Protein AF-A0A158M6U7-F1 (afdb_monomer)

Mean predicted aligned error: 5.74 Å

Nearest PDB structures (foldseek):
  6rud-assembly1_B  TM=9.792E-01  e=7.343E-14  Wolinella succinogenes
  6v5f-assembly1_A  TM=9.693E-01  e=7.847E-14  Escherichia coli
  1jja-assembly1_C  TM=9.639E-01  e=1.525E-13  Escherichia coli
  1ihd-assembly1_C-2  TM=9.615E-01  e=2.596E-13  Escherichia coli
  7p9c-assembly1_B  TM=9.600E-01  e=2.273E-13  Escherichia coli K-12

pLDDT: mean 91.2, std 15.79, range [40.81, 98.94]

Secondary structure (DSSP, 8-state):
----PPPPEEEEE--TT--SHHHHHHHTT-SEEEEEEBTTTB--HHHHHHHHHHHHTT-EEEEEESSSSS-B-TTSSS-HHHHT-EE-BT--HHHHHHHHHHHHTT---HHHHHHHHHHHSS--GGGSTT-PPP-

Structure (mmCIF, N/CA/C/O backbone):
data_AF-A0A158M6U7-F1
#
_entry.id   AF-A0A158M6U7-F1
#
loop_
_atom_site.group_PDB
_atom_site.id
_atom_site.type_symbol
_atom_site.label_atom_id
_atom_site.label_alt_id
_atom_site.label_comp_id
_atom_site.label_asym_id
_atom_site.label_entity_id
_atom_site.label_seq_id
_atom_site.pdbx_PDB_ins_code
_atom_site.Cartn_x
_atom_site.Cartn_y
_atom_site.Cartn_z
_atom_site.occupancy
_atom_site.B_iso_or_equiv
_atom_site.auth_seq_id
_atom_site.auth_comp_id
_atom_site.auth_asym_id
_atom_site.auth_atom_id
_atom_site.pdbx_PDB_model_num
ATOM 1 N N . MET A 1 1 ? -2.099 1.801 32.891 1.00 47.47 1 MET A N 1
ATOM 2 C CA . MET A 1 1 ? -2.515 2.468 31.638 1.00 47.47 1 MET A CA 1
ATOM 3 C C . MET A 1 1 ? -3.505 1.542 30.955 1.00 47.47 1 MET A C 1
ATOM 5 O O . MET A 1 1 ? -3.175 0.364 30.891 1.00 47.47 1 MET A O 1
ATOM 9 N N . PRO A 1 2 ? -4.694 1.985 30.512 1.00 48.38 2 PRO A N 1
ATOM 10 C CA . PRO A 1 2 ? -5.534 1.127 29.678 1.00 48.38 2 PRO A CA 1
ATOM 11 C C . PRO A 1 2 ? -4.752 0.757 28.409 1.00 48.38 2 PRO A C 1
ATOM 13 O O . PRO A 1 2 ? -4.051 1.609 27.853 1.00 48.38 2 PRO A O 1
ATOM 16 N N . GLU A 1 3 ? -4.820 -0.504 27.983 1.00 58.50 3 GLU A N 1
ATOM 17 C CA . GLU A 1 3 ? -4.152 -0.993 26.774 1.00 58.50 3 GLU A CA 1
ATOM 18 C C . GLU A 1 3 ? -4.786 -0.339 25.541 1.00 58.50 3 GLU A C 1
ATOM 20 O O . GLU A 1 3 ? -5.758 -0.826 24.970 1.00 58.50 3 GLU A O 1
ATOM 25 N N . ARG A 1 4 ? -4.264 0.819 25.128 1.00 63.41 4 ARG A N 1
ATOM 26 C CA . ARG A 1 4 ? -4.611 1.399 23.831 1.00 63.41 4 ARG A CA 1
ATOM 27 C C . ARG A 1 4 ? -3.974 0.515 22.761 1.00 63.41 4 ARG A C 1
ATOM 29 O O . ARG A 1 4 ? -2.779 0.635 22.500 1.00 63.41 4 ARG A O 1
ATOM 36 N N . SER A 1 5 ? -4.762 -0.389 22.184 1.00 84.06 5 SER A N 1
ATOM 37 C CA . SER A 1 5 ? -4.339 -1.205 21.046 1.00 84.06 5 SER A CA 1
ATOM 38 C C . SER A 1 5 ? -4.147 -0.297 19.829 1.00 84.06 5 SER A C 1
ATOM 40 O O . SER A 1 5 ? -5.074 0.396 19.411 1.00 84.06 5 SER A O 1
ATOM 42 N N . TRP A 1 6 ? -2.922 -0.234 19.311 1.00 91.06 6 TRP A N 1
ATOM 43 C CA . TRP A 1 6 ? -2.595 0.549 18.119 1.00 91.06 6 TRP A CA 1
ATOM 44 C C . TRP A 1 6 ? -3.050 -0.215 16.869 1.00 91.06 6 TRP A C 1
ATOM 46 O O . TRP A 1 6 ? -2.882 -1.440 16.848 1.00 91.06 6 TRP A O 1
ATOM 56 N N . PRO A 1 7 ? -3.561 0.465 15.819 1.00 96.12 7 PRO A N 1
ATOM 57 C CA . PRO A 1 7 ? -3.848 -0.185 14.544 1.00 96.12 7 PRO A CA 1
ATOM 58 C C . PRO A 1 7 ? -2.636 -0.988 14.059 1.00 96.12 7 PRO A C 1
ATOM 60 O O . PRO A 1 7 ? -1.507 -0.494 14.035 1.00 96.12 7 PRO A O 1
ATOM 63 N N . ARG A 1 8 ? -2.854 -2.251 13.699 1.00 97.44 8 ARG A N 1
ATOM 64 C CA . ARG A 1 8 ? -1.840 -3.113 13.100 1.00 97.44 8 ARG A CA 1
ATOM 65 C C . ARG A 1 8 ? -1.687 -2.735 11.636 1.00 97.44 8 ARG A C 1
ATOM 67 O O . ARG A 1 8 ? -2.611 -2.887 10.842 1.00 97.44 8 ARG A O 1
ATOM 74 N N . VAL A 1 9 ? -0.498 -2.255 11.296 1.00 98.69 9 VAL A N 1
ATOM 75 C CA . VAL A 1 9 ? -0.093 -1.978 9.920 1.00 98.69 9 VAL A CA 1
ATOM 76 C C . VAL A 1 9 ? 1.105 -2.846 9.575 1.00 98.69 9 VAL A C 1
ATOM 78 O O . VAL A 1 9 ? 2.122 -2.802 10.280 1.00 98.69 9 VAL A O 1
ATOM 81 N N . GLU A 1 10 ? 0.988 -3.598 8.489 1.00 98.69 10 GLU A N 1
ATOM 82 C CA . GLU A 1 10 ? 2.043 -4.475 7.982 1.00 98.69 10 GLU A CA 1
ATOM 83 C C . GLU A 1 10 ? 2.761 -3.886 6.769 1.00 98.69 10 GLU A C 1
ATOM 85 O O . GLU A 1 10 ? 2.294 -2.919 6.166 1.00 98.69 10 GLU A O 1
ATOM 90 N N . ILE A 1 11 ? 3.920 -4.452 6.422 1.00 98.88 11 ILE A N 1
ATOM 91 C CA . ILE A 1 11 ? 4.667 -4.089 5.212 1.00 98.88 11 ILE A CA 1
ATOM 92 C C . ILE A 1 11 ? 4.797 -5.319 4.315 1.00 98.88 11 ILE A C 1
ATOM 94 O O . ILE A 1 11 ? 5.475 -6.281 4.669 1.00 98.88 11 ILE A O 1
ATOM 98 N N . ALA A 1 12 ? 4.207 -5.252 3.124 1.00 98.62 12 ALA A N 1
ATOM 99 C CA . ALA A 1 12 ? 4.372 -6.247 2.074 1.00 98.62 12 ALA A CA 1
ATOM 100 C C . ALA A 1 12 ? 5.591 -5.880 1.218 1.00 98.62 12 ALA A C 1
ATOM 102 O O . ALA A 1 12 ? 5.594 -4.837 0.566 1.00 98.62 12 ALA A O 1
ATOM 103 N N . TYR A 1 13 ? 6.642 -6.700 1.218 1.00 98.50 13 TYR A N 1
ATOM 104 C CA . TYR A 1 13 ? 7.845 -6.415 0.432 1.00 98.50 13 TYR A CA 1
ATOM 105 C C . TYR A 1 13 ? 7.743 -7.014 -0.969 1.00 98.50 13 T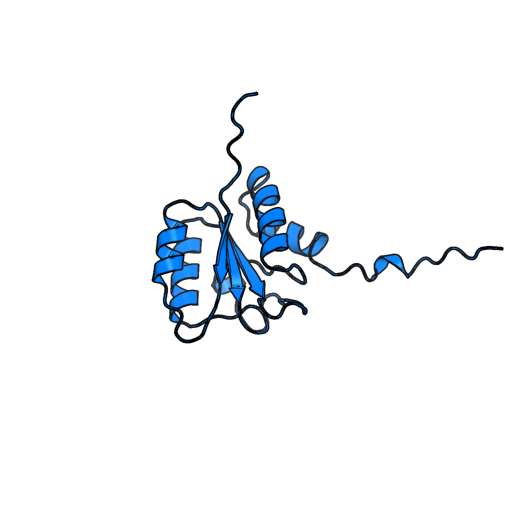YR A C 1
ATOM 107 O O . TYR A 1 13 ? 7.789 -8.233 -1.116 1.00 98.50 13 TYR A O 1
ATOM 115 N N . ALA A 1 14 ? 7.627 -6.165 -1.995 1.00 97.94 14 ALA A N 1
ATOM 116 C CA . ALA A 1 14 ? 7.539 -6.628 -3.375 1.00 97.94 14 ALA A CA 1
ATOM 117 C C . ALA A 1 14 ? 8.844 -7.294 -3.814 1.00 97.94 14 ALA A C 1
ATOM 119 O O . ALA A 1 14 ? 9.930 -6.792 -3.516 1.00 97.94 14 ALA A O 1
ATOM 120 N N . CYS A 1 15 ? 8.755 -8.395 -4.555 1.00 96.50 15 CYS A N 1
ATOM 121 C CA . CYS A 1 15 ? 9.882 -9.085 -5.179 1.00 96.50 15 CYS A CA 1
ATOM 122 C C . CYS A 1 15 ? 9.459 -9.741 -6.503 1.00 96.50 15 CYS A C 1
ATOM 124 O O . CYS A 1 15 ? 8.290 -9.693 -6.883 1.00 96.50 15 CYS A O 1
ATOM 126 N N . VAL A 1 16 ? 10.433 -10.299 -7.232 1.00 96.75 16 VAL A N 1
ATOM 127 C CA . VAL A 1 16 ? 10.145 -11.093 -8.435 1.00 96.75 16 VAL A CA 1
ATOM 128 C C . VAL A 1 16 ? 9.295 -12.303 -8.050 1.00 96.75 16 VAL A C 1
ATOM 130 O O . VAL A 1 16 ? 9.509 -12.875 -6.982 1.00 96.75 16 VAL A O 1
ATOM 133 N N . ASP A 1 17 ? 8.324 -12.642 -8.896 1.00 95.62 17 ASP A N 1
ATOM 134 C CA . ASP A 1 17 ? 7.385 -13.754 -8.698 1.00 95.62 17 ASP A CA 1
ATOM 135 C C . ASP A 1 17 ? 6.599 -13.701 -7.375 1.00 95.62 17 ASP A C 1
ATOM 137 O O . ASP A 1 17 ? 6.145 -14.726 -6.867 1.00 95.62 17 ASP A O 1
ATOM 141 N N . MET A 1 18 ? 6.421 -12.503 -6.800 1.00 97.19 18 MET A N 1
ATOM 142 C CA . MET A 1 18 ? 5.567 -12.323 -5.629 1.00 97.19 18 MET A CA 1
ATOM 143 C C . MET A 1 18 ? 4.126 -12.732 -5.957 1.00 97.19 18 MET A C 1
ATOM 145 O O . MET A 1 18 ? 3.532 -12.209 -6.901 1.00 97.19 18 MET A O 1
ATOM 149 N N . ASP A 1 19 ? 3.564 -13.624 -5.145 1.00 97.25 19 ASP A N 1
ATOM 150 C CA . ASP A 1 19 ? 2.150 -13.997 -5.176 1.00 97.25 19 ASP A CA 1
ATOM 151 C C . ASP A 1 19 ? 1.333 -13.214 -4.124 1.00 97.25 19 ASP A C 1
ATOM 153 O O . ASP A 1 19 ? 1.836 -12.335 -3.418 1.00 97.25 19 ASP A O 1
ATOM 157 N N . GLY A 1 20 ? 0.042 -13.529 -4.014 1.00 98.12 20 GLY A N 1
ATOM 158 C CA . GLY A 1 20 ? -0.868 -12.877 -3.071 1.00 98.12 20 GLY A CA 1
ATOM 159 C C . GLY A 1 20 ? -0.871 -13.432 -1.643 1.00 98.12 20 GLY A C 1
ATOM 160 O O . GLY A 1 20 ? -1.465 -12.813 -0.763 1.00 98.12 20 GLY A O 1
ATOM 161 N N . ARG A 1 21 ? -0.231 -14.575 -1.361 1.00 98.50 21 ARG A N 1
ATOM 162 C CA . ARG A 1 21 ? -0.511 -15.354 -0.137 1.00 98.50 21 ARG A CA 1
ATOM 163 C C . ARG A 1 21 ? -0.139 -14.625 1.145 1.00 98.50 21 ARG A C 1
ATOM 165 O O . ARG A 1 21 ? -0.877 -14.687 2.125 1.00 98.50 21 ARG A O 1
ATOM 172 N N . LEU A 1 22 ? 1.005 -13.939 1.151 1.00 98.25 22 LEU A N 1
ATOM 173 C CA . LEU A 1 22 ? 1.419 -13.153 2.313 1.00 98.25 22 LEU A CA 1
ATOM 174 C C . LEU A 1 22 ? 0.496 -11.950 2.524 1.00 98.25 22 LEU A C 1
ATOM 176 O O . LEU A 1 22 ? 0.175 -11.639 3.666 1.00 98.25 22 LEU A O 1
ATOM 180 N N . ILE A 1 23 ? 0.047 -11.299 1.446 1.00 98.75 23 ILE A N 1
ATOM 181 C CA . ILE A 1 23 ? -0.894 -10.172 1.517 1.00 98.75 23 ILE A CA 1
ATOM 182 C C . ILE A 1 23 ? -2.235 -10.638 2.083 1.00 98.75 23 ILE A C 1
ATOM 184 O O . ILE A 1 23 ? -2.728 -10.033 3.033 1.00 98.75 23 ILE A O 1
ATOM 188 N N . ASP A 1 24 ? -2.767 -11.750 1.576 1.00 98.69 24 ASP A N 1
ATOM 189 C CA . ASP A 1 24 ? -4.011 -12.341 2.071 1.00 98.69 24 ASP A CA 1
ATOM 190 C C . ASP A 1 24 ? -3.897 -12.738 3.554 1.00 98.69 24 ASP A C 1
ATOM 192 O O . ASP A 1 24 ? -4.815 -12.491 4.331 1.00 98.69 24 ASP A O 1
ATOM 196 N N . PHE A 1 25 ? -2.757 -13.302 3.976 1.00 98.69 25 PHE A N 1
ATOM 197 C CA . PHE A 1 25 ? -2.507 -13.623 5.384 1.00 98.69 25 PHE A CA 1
ATOM 198 C C . PHE A 1 25 ? -2.438 -12.369 6.266 1.00 98.69 25 PHE A C 1
ATOM 200 O O . PHE A 1 25 ? -3.054 -12.331 7.327 1.00 98.69 25 PHE A O 1
ATOM 207 N N . MET A 1 26 ? -1.733 -11.319 5.832 1.00 98.56 26 MET A N 1
ATOM 208 C CA . MET A 1 26 ? -1.694 -10.040 6.554 1.00 98.56 26 MET A CA 1
ATOM 209 C C . MET A 1 26 ? -3.095 -9.430 6.693 1.00 98.56 26 MET A C 1
ATOM 211 O O 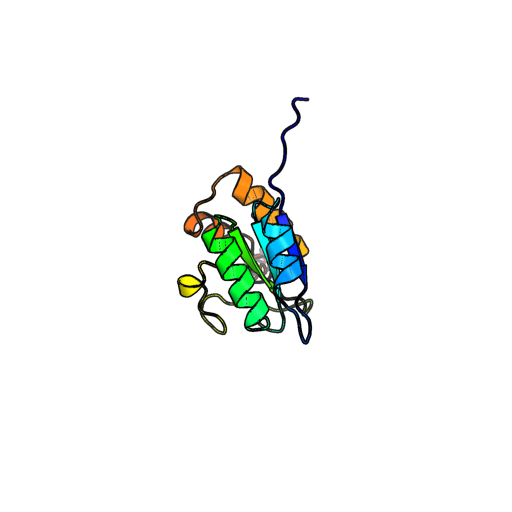. MET A 1 26 ? -3.444 -8.900 7.751 1.00 98.56 26 MET A O 1
ATOM 215 N N . ALA A 1 27 ? -3.925 -9.560 5.655 1.00 98.31 27 ALA A N 1
ATOM 216 C CA . ALA A 1 27 ? -5.284 -9.036 5.642 1.00 98.31 27 ALA A CA 1
ATOM 217 C C . ALA A 1 27 ? -6.216 -9.688 6.680 1.00 98.31 27 ALA A C 1
ATOM 219 O O . ALA A 1 27 ? -7.236 -9.098 7.028 1.00 98.31 27 ALA A O 1
ATOM 220 N N . THR A 1 28 ? -5.872 -10.856 7.242 1.00 98.25 28 THR A N 1
ATOM 221 C CA . THR A 1 28 ? -6.710 -11.498 8.269 1.00 98.25 28 THR A CA 1
ATOM 222 C C . THR A 1 28 ? -6.613 -10.833 9.641 1.00 98.25 28 THR A C 1
ATOM 224 O O . THR A 1 28 ? -7.393 -11.171 10.531 1.00 98.25 28 THR A O 1
ATOM 227 N N . TYR A 1 29 ? -5.628 -9.957 9.866 1.00 97.50 29 TYR A N 1
ATOM 228 C CA . TYR A 1 29 ? -5.377 -9.381 11.191 1.00 97.50 29 TYR A CA 1
ATOM 229 C C . TYR A 1 29 ? -4.937 -7.909 11.185 1.00 97.50 29 TYR A C 1
ATOM 231 O O . TYR A 1 29 ? -5.013 -7.250 12.228 1.00 97.50 29 TYR A O 1
ATOM 239 N N . ALA A 1 30 ? -4.457 -7.386 10.055 1.00 98.19 30 ALA A N 1
ATOM 240 C CA . ALA A 1 30 ? -4.062 -5.991 9.924 1.00 98.19 30 ALA A CA 1
ATOM 241 C C . ALA A 1 30 ? -5.268 -5.076 9.645 1.00 98.19 30 ALA A C 1
ATOM 243 O O . ALA A 1 30 ? -6.299 -5.504 9.139 1.00 98.19 30 ALA A O 1
ATOM 244 N N . GLN A 1 31 ? -5.122 -3.790 9.961 1.00 98.50 31 GLN A N 1
ATOM 245 C CA . GLN A 1 31 ? -6.034 -2.719 9.540 1.00 98.50 31 GLN A CA 1
ATOM 246 C C . GLN A 1 31 ? -5.451 -1.893 8.382 1.00 98.50 31 GLN A C 1
ATOM 248 O O . GLN A 1 31 ? -6.153 -1.090 7.770 1.00 98.50 31 GLN A O 1
ATOM 253 N N . GLY A 1 32 ? -4.169 -2.083 8.063 1.00 98.69 32 GLY A N 1
ATOM 254 C CA . GLY A 1 32 ? -3.551 -1.484 6.889 1.00 98.69 32 GLY A CA 1
ATOM 255 C C . GLY A 1 32 ? -2.314 -2.236 6.417 1.00 98.69 32 GLY A C 1
ATOM 256 O O . GLY A 1 32 ? -1.661 -2.945 7.186 1.00 98.69 32 GLY A O 1
ATOM 257 N N . ILE A 1 33 ? -1.983 -2.066 5.142 1.00 98.94 33 ILE A N 1
ATOM 258 C CA . ILE A 1 33 ? -0.812 -2.671 4.505 1.00 98.94 33 ILE A CA 1
ATOM 259 C C . ILE A 1 33 ? -0.054 -1.580 3.759 1.00 98.94 33 ILE A C 1
ATOM 261 O O . ILE A 1 33 ? -0.623 -0.819 2.983 1.00 98.94 33 ILE A O 1
ATOM 265 N N . VAL A 1 34 ? 1.254 -1.519 3.970 1.00 98.88 34 VAL A N 1
ATOM 266 C CA . VAL A 1 34 ? 2.158 -0.714 3.154 1.00 98.88 34 VAL A CA 1
ATOM 267 C C . VAL A 1 34 ? 2.866 -1.636 2.172 1.00 98.88 34 VAL A C 1
ATOM 269 O O . VAL A 1 34 ? 3.614 -2.523 2.576 1.00 98.88 34 VAL A O 1
ATOM 272 N N . LEU A 1 35 ? 2.679 -1.420 0.878 1.00 98.88 35 LEU A N 1
ATOM 273 C CA . LEU A 1 35 ? 3.467 -2.086 -0.149 1.00 98.88 35 LEU A CA 1
ATOM 274 C C . LEU A 1 35 ? 4.836 -1.400 -0.242 1.00 98.88 35 LEU A C 1
ATOM 276 O O . LEU A 1 35 ? 4.926 -0.233 -0.608 1.00 98.88 35 LEU A O 1
ATOM 280 N N . ALA A 1 36 ? 5.917 -2.119 0.047 1.00 98.75 36 ALA A N 1
ATOM 281 C CA . ALA A 1 36 ? 7.264 -1.729 -0.357 1.00 98.75 36 ALA A CA 1
ATOM 282 C C . ALA A 1 36 ? 7.488 -2.176 -1.809 1.00 98.75 36 ALA A C 1
ATOM 284 O O . ALA A 1 36 ? 8.111 -3.207 -2.069 1.00 98.75 36 ALA A O 1
ATOM 285 N N . GLY A 1 37 ? 6.909 -1.417 -2.741 1.00 98.25 37 GLY A N 1
ATOM 286 C CA . GLY A 1 37 ? 6.841 -1.749 -4.162 1.00 98.25 37 GLY A CA 1
ATOM 287 C C . GLY A 1 37 ? 8.173 -1.599 -4.893 1.00 98.25 37 GLY A C 1
ATOM 288 O O . GLY A 1 37 ? 9.130 -1.018 -4.379 1.00 98.25 37 GLY A O 1
ATOM 289 N N . VAL A 1 38 ? 8.242 -2.119 -6.116 1.00 97.69 38 VAL A N 1
ATOM 290 C CA . VAL A 1 38 ? 9.350 -1.869 -7.051 1.00 97.69 38 VAL A CA 1
ATOM 291 C C . VAL A 1 38 ? 9.164 -0.522 -7.755 1.00 97.69 38 VAL A C 1
ATOM 293 O O . VAL A 1 38 ? 8.033 -0.114 -8.001 1.00 97.69 38 VAL A O 1
ATOM 296 N N . GLY A 1 39 ? 10.257 0.166 -8.108 1.00 96.56 39 GLY A N 1
ATOM 297 C CA . GLY A 1 39 ? 10.196 1.412 -8.890 1.00 96.56 39 GLY A CA 1
ATOM 298 C C . GLY A 1 39 ? 9.286 2.469 -8.254 1.00 96.56 39 GLY A C 1
ATOM 299 O O . GLY A 1 39 ? 9.458 2.798 -7.080 1.00 96.56 39 GLY A O 1
ATOM 300 N N . ASP A 1 40 ? 8.293 2.946 -9.007 1.00 97.31 40 ASP A N 1
ATOM 301 C CA . ASP A 1 40 ? 7.255 3.897 -8.568 1.00 97.31 40 ASP A CA 1
ATOM 302 C C . ASP A 1 40 ? 6.142 3.229 -7.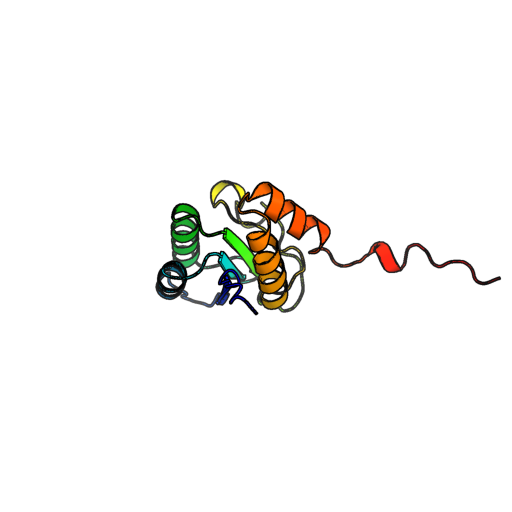722 1.00 97.31 40 ASP A C 1
ATOM 304 O O . ASP A 1 40 ? 4.949 3.485 -7.874 1.00 97.31 40 ASP A O 1
ATOM 308 N N . GLY A 1 41 ? 6.524 2.305 -6.834 1.00 97.50 41 GLY A N 1
ATOM 309 C CA . GLY A 1 41 ? 5.609 1.614 -5.921 1.00 97.50 41 GLY A CA 1
ATOM 310 C C . GLY A 1 41 ? 4.699 0.577 -6.588 1.00 97.50 41 GLY A C 1
ATOM 311 O O . GLY A 1 41 ? 3.538 0.463 -6.201 1.00 97.50 41 GLY A O 1
ATOM 312 N N . ASN A 1 42 ? 5.205 -0.155 -7.582 1.00 97.31 42 ASN A N 1
ATOM 313 C CA . ASN A 1 42 ? 4.477 -1.193 -8.320 1.00 97.31 42 ASN A CA 1
ATOM 314 C C . ASN A 1 42 ? 4.722 -2.606 -7.729 1.00 97.31 42 ASN A C 1
ATOM 316 O O . ASN A 1 42 ? 5.590 -2.790 -6.867 1.00 97.31 42 ASN A O 1
ATOM 320 N N . ALA A 1 43 ? 3.974 -3.612 -8.183 1.00 97.75 43 ALA A N 1
ATOM 321 C CA . ALA A 1 43 ? 4.136 -5.026 -7.835 1.00 97.75 43 ALA A CA 1
ATOM 322 C C . ALA A 1 43 ? 3.686 -5.936 -8.997 1.00 97.75 43 ALA A C 1
ATOM 324 O O . ALA A 1 43 ? 3.309 -5.464 -10.065 1.00 97.75 43 ALA A O 1
ATOM 325 N N . THR A 1 44 ? 3.756 -7.255 -8.811 1.00 97.88 44 THR A N 1
ATOM 326 C CA . THR A 1 44 ? 3.196 -8.227 -9.763 1.00 97.88 44 THR A CA 1
ATOM 327 C C . THR A 1 44 ? 1.669 -8.116 -9.817 1.00 97.88 44 THR A C 1
ATOM 329 O O . THR A 1 44 ? 1.038 -7.696 -8.847 1.00 97.88 44 THR A O 1
ATOM 332 N N . ALA A 1 45 ? 1.054 -8.549 -10.923 1.00 97.19 45 ALA A N 1
ATOM 333 C CA . ALA A 1 45 ? -0.405 -8.544 -11.062 1.00 97.19 45 ALA A CA 1
ATOM 334 C C . ALA A 1 45 ? -1.104 -9.339 -9.941 1.00 97.19 45 ALA A C 1
ATOM 336 O O . ALA A 1 45 ? -2.081 -8.862 -9.371 1.00 97.19 45 ALA A O 1
ATOM 337 N N . ASP A 1 46 ? -0.562 -10.499 -9.560 1.00 98.19 46 ASP A N 1
ATOM 338 C CA . ASP A 1 46 ? -1.114 -11.324 -8.477 1.00 98.19 46 ASP A CA 1
ATOM 339 C C . ASP A 1 46 ? -1.060 -10.621 -7.114 1.00 98.19 46 ASP A C 1
ATOM 341 O O . ASP A 1 46 ? -1.996 -10.736 -6.317 1.00 98.19 46 ASP A O 1
ATOM 345 N N . ALA A 1 47 ? 0.009 -9.865 -6.847 1.00 98.38 47 ALA A N 1
ATOM 346 C CA . ALA A 1 47 ? 0.121 -9.063 -5.636 1.00 98.38 47 ALA A CA 1
ATOM 347 C C . ALA A 1 47 ? -0.855 -7.877 -5.654 1.00 98.38 47 ALA A C 1
ATOM 349 O O . ALA A 1 47 ? -1.501 -7.627 -4.639 1.00 98.38 47 ALA A O 1
ATOM 350 N N . ILE A 1 48 ? -1.019 -7.187 -6.790 1.00 98.12 48 ILE A N 1
ATOM 351 C CA . ILE A 1 48 ? -2.019 -6.113 -6.936 1.00 98.12 48 ILE A CA 1
ATOM 352 C C . ILE A 1 48 ? -3.433 -6.659 -6.699 1.00 98.12 48 ILE A C 1
ATOM 354 O O . ILE A 1 48 ? -4.151 -6.118 -5.867 1.00 98.12 48 ILE A O 1
ATOM 358 N N . LEU A 1 49 ? -3.792 -7.801 -7.295 1.00 98.50 49 LEU A N 1
ATOM 359 C CA . LEU A 1 49 ? -5.085 -8.453 -7.049 1.00 98.50 49 LEU A CA 1
ATOM 360 C C . LEU A 1 49 ? -5.295 -8.825 -5.573 1.00 98.50 49 LEU A C 1
ATOM 362 O O . LEU A 1 49 ? -6.429 -8.848 -5.094 1.00 98.50 49 LEU A O 1
ATOM 366 N N . ALA A 1 50 ? -4.232 -9.164 -4.842 1.00 98.75 50 ALA A N 1
ATOM 367 C CA . ALA A 1 50 ? -4.314 -9.420 -3.405 1.00 98.75 50 ALA A CA 1
ATOM 368 C C . ALA A 1 50 ? -4.488 -8.133 -2.588 1.00 98.75 50 ALA A C 1
ATOM 370 O O . ALA A 1 50 ? -5.239 -8.122 -1.612 1.00 98.75 50 ALA A O 1
ATOM 371 N N . LEU A 1 51 ? -3.848 -7.036 -2.999 1.00 98.75 51 LEU A N 1
ATOM 372 C CA . LEU A 1 51 ? -4.069 -5.722 -2.396 1.00 98.75 51 LEU A CA 1
ATOM 373 C C . LEU A 1 51 ? -5.499 -5.231 -2.647 1.00 98.75 51 LEU A C 1
ATOM 375 O O . LEU A 1 51 ? -6.121 -4.750 -1.706 1.00 98.75 51 LEU A O 1
ATOM 379 N N . ASP A 1 52 ? -6.056 -5.447 -3.840 1.00 98.69 52 ASP A N 1
ATOM 380 C CA . ASP A 1 52 ? -7.455 -5.125 -4.156 1.00 98.69 52 ASP A CA 1
ATOM 381 C C . ASP A 1 52 ? -8.425 -5.880 -3.241 1.00 98.69 52 ASP A C 1
ATOM 383 O O . ASP A 1 52 ? -9.382 -5.306 -2.720 1.00 98.69 52 ASP A O 1
ATOM 387 N N . ARG A 1 53 ? -8.156 -7.167 -2.974 1.00 98.75 53 ARG A N 1
ATOM 388 C CA . ARG A 1 53 ? -8.930 -7.942 -1.991 1.00 98.75 53 ARG A CA 1
ATOM 389 C C . ARG A 1 53 ? -8.810 -7.363 -0.583 1.00 98.75 53 ARG A C 1
ATOM 391 O O . ARG A 1 53 ? -9.813 -7.310 0.125 1.00 98.75 53 ARG A O 1
ATOM 398 N N . ALA A 1 54 ? -7.619 -6.925 -0.174 1.00 98.81 54 ALA A N 1
ATOM 399 C CA . ALA A 1 54 ? -7.421 -6.290 1.127 1.00 98.81 54 ALA A CA 1
ATOM 400 C C . ALA A 1 54 ? -8.194 -4.962 1.234 1.00 98.81 54 ALA A C 1
ATOM 402 O O . ALA A 1 54 ? -8.871 -4.733 2.237 1.00 98.81 54 ALA A O 1
ATOM 403 N N . VAL A 1 55 ? -8.164 -4.129 0.188 1.00 98.69 55 VAL A N 1
ATOM 404 C CA . VAL A 1 55 ? -8.961 -2.893 0.101 1.00 98.69 55 VAL A CA 1
ATOM 405 C C . VAL A 1 55 ? -10.455 -3.207 0.175 1.00 98.69 55 VAL A C 1
ATOM 407 O O . VAL A 1 55 ? -11.170 -2.607 0.976 1.00 98.69 55 VAL A O 1
ATOM 410 N N . ALA A 1 56 ? -10.932 -4.200 -0.581 1.00 98.44 56 ALA A N 1
ATOM 411 C CA . ALA A 1 56 ? -12.328 -4.637 -0.545 1.00 98.44 56 ALA A CA 1
ATOM 412 C C . ALA A 1 56 ? -12.756 -5.178 0.835 1.00 98.44 56 ALA A C 1
ATOM 414 O O . ALA A 1 56 ? -13.927 -5.075 1.201 1.00 98.44 56 ALA A O 1
ATOM 415 N N . ALA A 1 57 ? -11.818 -5.717 1.620 1.00 98.19 57 ALA A N 1
ATOM 416 C CA . ALA A 1 57 ? -12.033 -6.133 3.007 1.00 98.19 57 ALA A CA 1
ATOM 417 C C . ALA A 1 57 ? -11.978 -4.969 4.023 1.00 98.19 57 ALA A C 1
ATOM 419 O O . ALA A 1 57 ? -12.133 -5.195 5.223 1.00 98.19 57 ALA A O 1
ATOM 420 N N . GLY A 1 58 ? -11.780 -3.730 3.562 1.00 97.94 58 GLY A N 1
ATOM 421 C CA . GLY A 1 58 ? -11.769 -2.520 4.386 1.00 97.94 58 GLY A CA 1
ATOM 422 C C . GLY A 1 58 ? -10.401 -2.143 4.957 1.00 97.94 58 GLY A C 1
ATOM 423 O O . GLY A 1 58 ? -10.331 -1.262 5.815 1.00 97.94 58 GLY A O 1
ATOM 424 N N . LEU A 1 59 ? -9.313 -2.783 4.516 1.00 98.56 59 LEU A N 1
ATOM 425 C CA . LEU A 1 59 ? -7.965 -2.372 4.906 1.00 98.56 59 LEU A CA 1
ATOM 426 C C . LEU A 1 59 ? -7.520 -1.160 4.092 1.00 98.56 59 LEU A C 1
ATOM 428 O O . LEU A 1 59 ? -7.773 -1.062 2.894 1.00 98.56 59 LEU A O 1
ATOM 432 N N . VAL A 1 60 ? -6.754 -0.275 4.728 1.00 98.81 60 VAL A N 1
ATOM 433 C CA . VAL A 1 60 ? -6.101 0.821 4.007 1.00 98.81 60 VAL A CA 1
ATOM 434 C C . VAL A 1 60 ? -4.772 0.343 3.438 1.00 98.81 60 VAL A C 1
ATOM 436 O O . VAL A 1 60 ? -3.872 -0.055 4.183 1.00 98.81 60 VAL A O 1
ATOM 439 N N . VAL A 1 61 ? -4.629 0.423 2.117 1.00 98.81 61 VAL A N 1
ATOM 440 C CA . VAL A 1 61 ? -3.395 0.066 1.414 1.00 98.81 61 VAL A CA 1
ATOM 441 C C . VAL A 1 61 ? -2.648 1.322 0.980 1.00 98.81 61 VAL A C 1
ATOM 443 O O . VAL A 1 61 ? -3.208 2.202 0.333 1.00 98.81 61 VAL A O 1
ATOM 446 N N . VAL A 1 62 ? -1.358 1.394 1.307 1.00 98.88 62 VAL A N 1
ATOM 447 C CA . VAL A 1 62 ? -0.461 2.484 0.902 1.00 98.88 62 VAL A CA 1
ATOM 448 C C . VAL A 1 62 ? 0.670 1.925 0.045 1.00 98.88 62 VAL A C 1
ATOM 450 O O . VAL A 1 62 ? 1.412 1.050 0.486 1.00 98.88 62 VAL A O 1
ATOM 453 N N . ARG A 1 63 ? 0.873 2.471 -1.151 1.00 98.69 63 ARG A N 1
ATOM 454 C CA . ARG A 1 63 ? 2.038 2.195 -1.993 1.00 98.69 63 ARG A CA 1
ATOM 455 C C . ARG A 1 63 ? 3.210 3.084 -1.590 1.00 98.69 63 ARG A C 1
ATOM 457 O O . ARG A 1 63 ? 3.143 4.308 -1.668 1.00 98.69 63 ARG A O 1
ATOM 464 N N . ALA A 1 64 ? 4.295 2.447 -1.176 1.00 98.56 64 ALA A N 1
ATOM 465 C CA . ALA A 1 64 ? 5.623 3.020 -0.995 1.00 98.56 64 ALA A CA 1
ATOM 466 C C . ALA A 1 64 ? 6.614 2.271 -1.904 1.00 98.56 64 ALA A C 1
ATOM 468 O O . ALA A 1 64 ? 6.224 1.404 -2.687 1.00 98.56 64 ALA A O 1
ATOM 469 N N . THR A 1 65 ? 7.906 2.588 -1.820 1.00 98.06 65 THR A N 1
ATOM 470 C CA . THR A 1 65 ? 8.920 1.941 -2.663 1.00 98.06 65 THR A CA 1
ATOM 471 C C . THR A 1 65 ? 10.094 1.388 -1.869 1.00 98.06 65 THR A C 1
ATOM 473 O O . THR A 1 65 ? 10.553 1.976 -0.888 1.00 98.06 65 THR A O 1
ATOM 476 N N . ARG A 1 66 ? 10.595 0.228 -2.299 1.00 97.62 66 ARG A N 1
ATOM 477 C CA . ARG A 1 66 ? 11.771 -0.436 -1.725 1.00 97.62 66 ARG A CA 1
ATOM 478 C C . ARG A 1 66 ? 13.100 0.077 -2.287 1.00 97.62 66 ARG A C 1
ATOM 480 O O . ARG A 1 66 ? 14.145 -0.378 -1.836 1.00 97.62 66 ARG A O 1
ATOM 487 N N . THR A 1 67 ? 13.083 0.994 -3.257 1.00 96.94 67 THR A N 1
ATOM 488 C CA . THR A 1 67 ? 14.286 1.527 -3.935 1.00 96.94 67 THR A CA 1
ATOM 489 C C . THR A 1 67 ? 15.222 2.308 -3.008 1.00 96.94 67 THR A C 1
ATOM 491 O O . THR A 1 67 ? 16.372 2.548 -3.360 1.00 96.94 67 THR A O 1
ATOM 494 N N . GLY A 1 68 ? 14.751 2.703 -1.822 1.00 88.06 68 GLY A N 1
ATOM 495 C CA . GLY A 1 68 ? 15.524 3.431 -0.812 1.00 88.06 68 GLY A CA 1
ATOM 496 C C . GLY A 1 68 ? 15.436 4.954 -0.940 1.00 88.06 68 GLY A C 1
ATOM 497 O O . GLY A 1 68 ? 15.502 5.645 0.075 1.00 88.06 68 GLY A O 1
ATOM 498 N N . SER A 1 69 ? 15.213 5.472 -2.148 1.00 87.06 69 SER A N 1
ATOM 499 C CA . SER A 1 69 ? 14.927 6.882 -2.430 1.00 87.06 69 SER A CA 1
ATOM 500 C C . SER A 1 69 ? 13.994 7.027 -3.638 1.00 87.06 69 SER A C 1
ATOM 502 O O . SER A 1 69 ? 13.796 6.078 -4.403 1.00 87.06 69 SER A O 1
ATOM 504 N N . GLY A 1 70 ? 13.428 8.223 -3.800 1.00 86.19 70 GLY A N 1
ATOM 505 C CA . GLY A 1 70 ? 12.453 8.536 -4.844 1.00 86.19 70 GLY A CA 1
ATOM 506 C C . GLY A 1 70 ? 11.034 8.682 -4.300 1.00 86.19 70 GLY A C 1
ATOM 507 O O . GLY A 1 70 ? 10.760 8.394 -3.134 1.00 86.19 70 GLY A O 1
ATOM 508 N N . ARG A 1 71 ? 10.142 9.168 -5.164 1.00 93.56 71 ARG A N 1
ATOM 509 C CA . ARG A 1 71 ? 8.739 9.445 -4.851 1.00 93.56 71 ARG A CA 1
ATOM 510 C C . ARG A 1 71 ? 7.854 8.387 -5.491 1.00 93.56 71 ARG A C 1
ATOM 512 O O . ARG A 1 71 ? 8.004 8.154 -6.683 1.00 93.56 71 ARG A O 1
ATOM 519 N N . VAL A 1 72 ? 6.916 7.839 -4.721 1.00 97.25 72 VAL A N 1
ATOM 520 C CA . VAL A 1 72 ? 5.754 7.129 -5.256 1.00 97.25 72 VAL A CA 1
ATOM 521 C C . VAL A 1 72 ? 4.686 8.142 -5.645 1.00 97.25 72 VAL A C 1
ATOM 523 O O . VAL A 1 72 ? 4.121 8.819 -4.778 1.00 97.25 72 VAL A O 1
ATOM 526 N N . ALA A 1 73 ? 4.439 8.284 -6.943 1.00 95.81 73 ALA A N 1
ATOM 527 C CA . ALA A 1 73 ? 3.440 9.196 -7.471 1.00 95.81 73 ALA A CA 1
ATOM 528 C C . ALA A 1 73 ? 2.054 8.542 -7.515 1.00 95.81 73 ALA A C 1
ATOM 530 O O . ALA A 1 73 ? 1.906 7.351 -7.794 1.00 95.81 73 ALA A O 1
ATOM 531 N N . ARG A 1 74 ? 1.027 9.347 -7.231 1.00 97.19 74 ARG A N 1
ATOM 532 C CA . ARG A 1 74 ? -0.368 8.918 -7.293 1.00 97.19 74 ARG A CA 1
ATOM 533 C C . ARG A 1 74 ? -0.880 8.960 -8.731 1.00 97.19 74 ARG A C 1
ATOM 535 O O . ARG A 1 74 ? -0.693 9.992 -9.375 1.00 97.19 74 ARG A O 1
ATOM 542 N N . ASN A 1 75 ? -1.566 7.912 -9.185 1.00 96.81 75 ASN A N 1
ATOM 543 C CA . ASN A 1 75 ? -2.182 7.817 -10.518 1.00 96.81 75 ASN A CA 1
ATOM 544 C C . ASN A 1 75 ? -1.213 8.063 -11.688 1.00 96.81 75 ASN A C 1
ATOM 546 O O . ASN A 1 75 ? -1.576 8.726 -12.660 1.00 96.81 75 ASN A O 1
ATOM 550 N N . ILE A 1 76 ? 0.030 7.588 -11.579 1.00 93.62 76 ILE A N 1
ATOM 551 C CA . ILE A 1 76 ? 1.000 7.646 -12.684 1.00 93.62 76 ILE A CA 1
ATOM 552 C C . ILE A 1 76 ? 1.196 6.247 -13.261 1.00 93.62 76 ILE A C 1
ATOM 554 O O . ILE A 1 76 ? 0.598 5.921 -14.279 1.00 93.62 76 ILE A O 1
ATOM 558 N N . GLU A 1 77 ? 1.983 5.405 -12.593 1.00 89.44 77 GLU A N 1
ATOM 559 C CA . GLU A 1 77 ? 2.239 4.027 -13.039 1.00 89.44 77 GLU A CA 1
ATOM 560 C C . GLU A 1 77 ? 1.141 3.039 -12.606 1.00 89.44 77 GLU A C 1
ATOM 562 O O . GLU A 1 77 ? 0.999 1.966 -13.188 1.00 89.44 77 GLU A O 1
ATOM 567 N N . VAL A 1 78 ? 0.376 3.380 -11.565 1.00 93.75 78 VAL A N 1
ATOM 568 C CA . VAL A 1 78 ? -0.707 2.562 -10.997 1.00 93.75 78 VAL A CA 1
ATOM 569 C C . VAL A 1 78 ? -1.945 3.440 -10.831 1.00 93.75 78 VAL A C 1
ATOM 571 O O . VAL A 1 78 ? -1.825 4.573 -10.362 1.00 93.75 78 VAL A O 1
ATOM 574 N N . ASP A 1 79 ? -3.119 2.922 -11.201 1.00 97.19 79 ASP A N 1
ATOM 575 C CA . ASP A 1 79 ? -4.418 3.579 -11.002 1.00 97.19 79 ASP A CA 1
ATOM 576 C C . ASP A 1 79 ? -4.864 3.464 -9.535 1.00 97.19 79 ASP A C 1
ATOM 578 O O . ASP A 1 79 ? -5.616 2.569 -9.153 1.00 97.19 79 ASP A O 1
ATOM 582 N N . ASP A 1 80 ? -4.354 4.353 -8.681 1.00 98.38 80 ASP A N 1
ATOM 583 C CA . ASP A 1 80 ? -4.664 4.338 -7.251 1.00 98.38 80 ASP A CA 1
ATOM 584 C C . ASP A 1 80 ? -6.156 4.540 -6.967 1.00 98.38 80 ASP A C 1
ATOM 586 O O . ASP A 1 80 ? -6.676 3.966 -6.012 1.00 98.38 80 ASP A O 1
ATOM 590 N N . ASP A 1 81 ? -6.849 5.345 -7.777 1.00 97.75 81 ASP A N 1
ATOM 591 C CA . ASP A 1 81 ? -8.294 5.551 -7.645 1.00 97.75 81 ASP A CA 1
ATOM 592 C C . ASP A 1 81 ? -9.075 4.270 -7.946 1.00 97.75 81 ASP A C 1
ATOM 594 O O . ASP A 1 81 ? -9.972 3.911 -7.181 1.00 97.75 81 ASP A O 1
ATOM 598 N N . GLY A 1 82 ? -8.713 3.567 -9.021 1.00 97.75 82 GLY A N 1
ATOM 599 C CA . GLY A 1 82 ? -9.328 2.295 -9.395 1.00 97.75 82 GLY A CA 1
ATOM 600 C C . GLY A 1 82 ? -9.069 1.176 -8.384 1.00 97.75 82 GLY A C 1
ATOM 601 O O . GLY A 1 82 ? -9.981 0.410 -8.073 1.00 97.75 82 GLY A O 1
ATOM 602 N N . HIS A 1 83 ? -7.856 1.112 -7.830 1.00 98.00 83 HIS A N 1
ATOM 603 C CA . HIS A 1 83 ? -7.460 0.105 -6.835 1.00 98.00 83 HIS A CA 1
ATOM 604 C C . HIS A 1 83 ? -7.832 0.484 -5.388 1.00 98.00 83 HIS A C 1
ATOM 606 O O . HIS A 1 83 ? -7.742 -0.342 -4.481 1.00 98.00 83 HIS A O 1
ATOM 612 N N . GLY A 1 84 ? -8.234 1.733 -5.136 1.00 97.94 84 GLY A N 1
ATOM 613 C CA . GLY A 1 84 ? -8.488 2.250 -3.789 1.00 97.94 84 GLY A CA 1
ATOM 614 C C . GLY A 1 84 ? -7.229 2.346 -2.916 1.00 97.94 84 GLY A C 1
ATOM 615 O O . GLY A 1 84 ? -7.315 2.285 -1.687 1.00 97.94 84 GLY A O 1
ATOM 616 N N . THR A 1 85 ? -6.053 2.487 -3.532 1.00 98.62 85 THR A N 1
ATOM 617 C CA . THR A 1 85 ? -4.772 2.609 -2.829 1.00 98.62 85 THR A CA 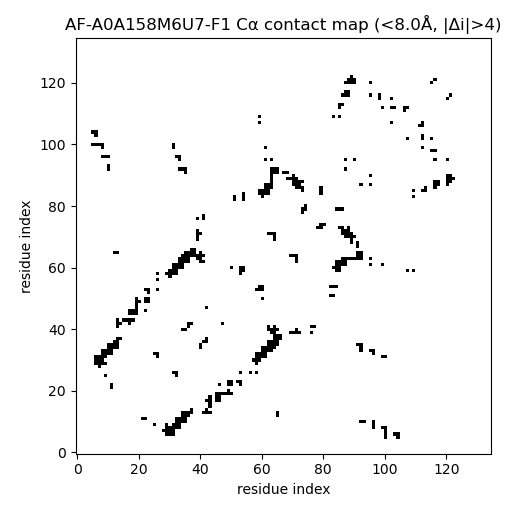1
ATOM 618 C C . THR A 1 85 ? -4.393 4.066 -2.569 1.00 98.62 85 THR A C 1
ATOM 620 O O . THR A 1 85 ? -4.870 5.006 -3.205 1.00 98.62 85 THR A O 1
ATOM 623 N N . LEU A 1 86 ? -3.511 4.270 -1.593 1.00 98.69 86 LEU A N 1
ATOM 624 C CA . LEU A 1 86 ? -2.902 5.563 -1.292 1.00 98.69 86 LEU A CA 1
ATOM 625 C C . LEU A 1 86 ? -1.452 5.596 -1.783 1.00 98.69 86 LEU A C 1
ATOM 627 O O . LEU A 1 86 ? -0.767 4.578 -1.742 1.00 98.69 86 LEU A O 1
ATOM 631 N N . ALA A 1 87 ? -0.934 6.767 -2.144 1.00 98.31 87 ALA A N 1
ATOM 632 C CA . ALA A 1 87 ? 0.479 6.952 -2.479 1.00 98.31 87 ALA A CA 1
ATOM 633 C C . ALA A 1 87 ? 1.251 7.561 -1.299 1.00 98.31 87 ALA A C 1
ATOM 635 O O . ALA A 1 87 ? 0.850 8.592 -0.752 1.00 98.31 87 ALA A O 1
ATOM 636 N N . ALA A 1 88 ? 2.386 6.955 -0.934 1.00 98.00 88 ALA A N 1
ATOM 637 C CA . ALA A 1 88 ? 3.213 7.387 0.196 1.00 98.00 88 ALA A CA 1
ATOM 638 C C . ALA A 1 88 ? 4.045 8.653 -0.071 1.00 98.00 88 ALA A C 1
ATOM 640 O O . ALA A 1 88 ? 4.650 9.192 0.862 1.00 98.00 88 ALA A O 1
ATOM 641 N N . GLY A 1 89 ? 4.130 9.098 -1.328 1.00 96.75 89 GLY A N 1
ATOM 642 C CA . GLY A 1 89 ? 5.074 10.130 -1.734 1.00 96.75 89 GLY A CA 1
ATOM 643 C C . GLY A 1 89 ? 6.511 9.646 -1.544 1.00 96.75 89 GLY A C 1
ATOM 644 O O . GLY A 1 89 ? 6.891 8.584 -2.025 1.00 96.75 89 GLY A O 1
ATOM 645 N N . GLU A 1 90 ? 7.319 10.422 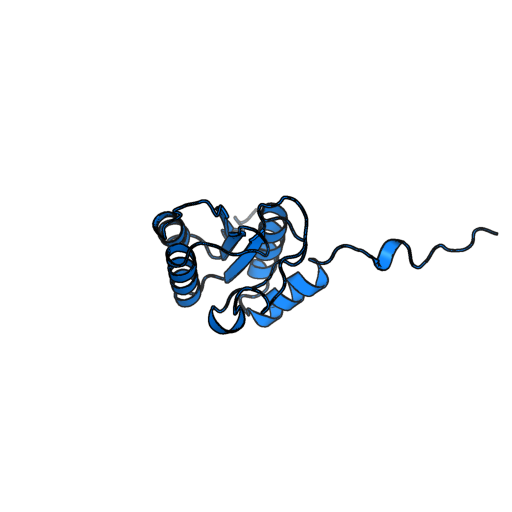-0.838 1.00 96.31 90 GLU A N 1
ATOM 646 C CA . GLU A 1 90 ? 8.742 10.159 -0.595 1.00 96.31 90 GLU A CA 1
ATOM 647 C C . GLU A 1 90 ? 9.013 9.375 0.695 1.00 96.31 90 GLU A C 1
ATOM 649 O O . GLU A 1 90 ? 10.164 9.145 1.083 1.00 96.31 90 GLU A O 1
ATOM 654 N N . LEU A 1 91 ? 7.963 8.969 1.413 1.00 97.31 91 LEU A N 1
ATOM 655 C CA . LEU A 1 91 ? 8.147 8.163 2.610 1.00 97.31 91 LEU A CA 1
ATOM 656 C C . LEU A 1 91 ? 8.604 6.759 2.237 1.00 97.31 91 LEU A C 1
ATOM 658 O O . LEU A 1 91 ? 7.960 6.043 1.471 1.00 97.31 91 LEU A O 1
ATOM 662 N N . SER A 1 92 ? 9.684 6.326 2.884 1.00 97.94 92 SER A N 1
ATOM 663 C CA . SER A 1 92 ? 10.057 4.918 2.872 1.00 97.94 92 SER A CA 1
ATOM 664 C C . SER A 1 92 ? 8.949 4.061 3.506 1.00 97.94 92 SER A C 1
ATOM 666 O O . SER A 1 92 ? 8.198 4.563 4.351 1.00 97.94 92 SER A O 1
ATOM 668 N N . PRO A 1 93 ? 8.863 2.759 3.184 1.00 98.69 93 PRO A N 1
ATOM 669 C CA . PRO A 1 93 ? 7.801 1.884 3.681 1.00 98.69 93 PRO A CA 1
ATOM 670 C C . PRO A 1 93 ? 7.665 1.896 5.210 1.00 98.69 93 PRO A C 1
ATOM 672 O O . PRO A 1 93 ? 6.565 1.983 5.751 1.00 98.69 93 PRO A O 1
ATOM 675 N N . GLN A 1 94 ? 8.788 1.915 5.932 1.00 98.38 94 GLN A N 1
ATOM 676 C CA . GLN A 1 94 ? 8.800 1.999 7.392 1.00 98.38 94 GLN A CA 1
ATOM 677 C C . GLN A 1 94 ? 8.274 3.339 7.935 1.00 98.38 94 GLN A C 1
ATOM 679 O O . GLN A 1 94 ? 7.626 3.353 8.980 1.00 98.38 94 GLN A O 1
ATOM 684 N N . LYS A 1 95 ? 8.502 4.461 7.237 1.00 98.12 95 LYS A N 1
ATOM 685 C CA . LYS A 1 95 ? 7.945 5.769 7.621 1.00 98.12 95 LYS A CA 1
ATOM 686 C C . LYS A 1 95 ? 6.460 5.860 7.271 1.00 98.12 95 LYS A C 1
ATOM 688 O O . LYS A 1 95 ? 5.675 6.329 8.091 1.00 98.12 95 LYS A O 1
ATOM 693 N N . ALA A 1 96 ? 6.073 5.355 6.100 1.00 98.56 96 ALA A N 1
ATOM 694 C CA . ALA A 1 96 ? 4.681 5.274 5.673 1.00 98.56 96 ALA A CA 1
ATOM 695 C C . ALA A 1 96 ? 3.844 4.429 6.643 1.00 98.56 96 ALA A C 1
ATOM 697 O O . ALA A 1 96 ? 2.748 4.835 7.013 1.00 98.56 96 ALA A O 1
ATOM 698 N N . ARG A 1 97 ? 4.395 3.319 7.151 1.00 98.69 97 ARG A N 1
ATOM 699 C CA . ARG A 1 97 ? 3.757 2.496 8.189 1.00 98.69 97 ARG A CA 1
ATOM 700 C C . ARG A 1 97 ? 3.448 3.296 9.453 1.00 98.69 97 ARG A C 1
ATOM 702 O O . ARG A 1 97 ? 2.349 3.183 9.994 1.00 98.69 97 ARG A O 1
ATOM 709 N N . ILE A 1 98 ? 4.406 4.096 9.926 1.00 98.38 98 ILE A N 1
ATOM 710 C CA . ILE A 1 98 ? 4.226 4.937 11.118 1.00 98.38 98 ILE A CA 1
ATOM 711 C C . ILE A 1 98 ? 3.111 5.955 10.868 1.00 98.38 98 ILE A C 1
ATOM 713 O O . ILE A 1 98 ? 2.192 6.059 11.680 1.00 98.38 98 ILE A O 1
ATOM 717 N N . LEU A 1 99 ? 3.157 6.664 9.736 1.00 98.50 99 LEU A N 1
ATOM 718 C CA . LEU A 1 99 ? 2.146 7.665 9.403 1.00 98.50 99 LEU A CA 1
ATOM 719 C C . LEU A 1 99 ? 0.753 7.046 9.244 1.00 98.50 99 LEU A C 1
ATOM 721 O O . LEU A 1 99 ? -0.203 7.580 9.798 1.00 98.50 99 LEU A O 1
ATOM 725 N N . LEU A 1 100 ? 0.640 5.898 8.568 1.00 98.69 100 LEU A N 1
ATOM 726 C CA . LEU A 1 100 ? -0.631 5.191 8.412 1.00 98.69 100 LEU A CA 1
ATOM 727 C C . LEU A 1 100 ? -1.185 4.734 9.763 1.00 98.69 100 LEU A C 1
ATOM 729 O O . LEU A 1 100 ? -2.372 4.897 10.016 1.00 98.69 100 LEU A O 1
ATOM 733 N N . THR A 1 101 ? -0.333 4.229 10.659 1.00 98.50 101 THR A N 1
ATOM 734 C CA . THR A 1 101 ? -0.758 3.839 12.013 1.00 98.50 101 THR A CA 1
ATOM 735 C C . THR A 1 101 ? -1.372 5.029 12.754 1.00 98.50 101 THR A C 1
ATOM 737 O O . THR A 1 101 ? -2.448 4.906 13.332 1.00 98.50 101 THR A O 1
ATOM 740 N N . LEU A 1 102 ? -0.719 6.196 12.704 1.00 97.50 102 LEU A N 1
ATOM 741 C CA . LEU A 1 102 ? -1.215 7.426 13.330 1.00 97.50 102 LEU A CA 1
ATOM 742 C C . LEU A 1 102 ? -2.472 7.980 12.642 1.00 97.50 102 LEU A C 1
ATOM 744 O O . LEU A 1 102 ? -3.345 8.536 13.309 1.00 97.50 102 LEU A O 1
ATOM 748 N N . GLY A 1 103 ? -2.575 7.831 11.321 1.00 97.81 103 GLY A N 1
ATOM 749 C CA . GLY A 1 103 ? -3.757 8.205 10.548 1.00 97.81 103 GLY A CA 1
ATOM 750 C C . GLY A 1 103 ? -4.971 7.354 10.918 1.00 97.81 103 GLY A C 1
ATOM 751 O O . GLY A 1 103 ? -6.020 7.904 11.236 1.00 97.81 103 GLY A O 1
ATOM 752 N N . LEU A 1 104 ? -4.800 6.031 10.995 1.00 97.94 104 LEU A N 1
ATOM 753 C CA . LEU A 1 104 ? -5.853 5.071 11.356 1.00 97.94 104 LEU A CA 1
ATOM 754 C C . LEU A 1 104 ? -6.368 5.230 12.792 1.00 97.94 104 LEU A C 1
ATOM 756 O O . LEU A 1 104 ? -7.472 4.791 13.103 1.00 97.94 104 LEU A O 1
ATOM 760 N N . MET A 1 105 ? -5.600 5.872 13.675 1.00 96.25 105 MET A N 1
ATOM 761 C CA . MET A 1 105 ? -6.084 6.261 15.005 1.00 96.25 105 MET A CA 1
ATOM 762 C C . MET A 1 105 ? -7.074 7.435 14.968 1.00 96.25 105 MET A C 1
ATOM 764 O O . MET A 1 105 ? -7.747 7.682 15.966 1.00 96.25 105 MET A O 1
ATOM 768 N N . GLN A 1 106 ? -7.132 8.175 13.859 1.00 95.56 106 GLN A N 1
ATOM 769 C CA . GLN A 1 106 ? -7.958 9.373 13.692 1.00 95.56 106 GLN A CA 1
ATOM 770 C C . GLN A 1 106 ? -9.097 9.160 12.690 1.00 95.56 106 GLN A C 1
ATOM 772 O O . GLN A 1 106 ? -10.196 9.658 12.914 1.00 95.56 106 GLN A O 1
ATOM 777 N N . SER A 1 107 ? -8.848 8.450 11.587 1.00 95.69 107 SER A N 1
ATOM 778 C CA . SER A 1 107 ? -9.828 8.237 10.521 1.00 95.69 107 SER A CA 1
ATOM 779 C C . SER A 1 107 ? -9.518 6.984 9.701 1.00 95.69 107 SER A C 1
ATOM 781 O O . SER A 1 107 ? -8.359 6.602 9.553 1.00 95.69 107 SER A O 1
ATOM 783 N N . GLN A 1 108 ? -10.561 6.380 9.131 1.00 94.69 108 GLN A N 1
ATOM 784 C CA . GLN A 1 108 ? -10.456 5.355 8.086 1.00 94.69 108 GLN A CA 1
ATOM 785 C C . GLN A 1 108 ? -10.803 5.900 6.690 1.00 94.69 108 GLN A C 1
ATOM 787 O O . GLN A 1 108 ? -10.763 5.147 5.725 1.00 94.69 108 GLN A O 1
ATOM 792 N N . ASP A 1 109 ? -11.137 7.190 6.566 1.00 97.00 109 ASP A N 1
ATOM 793 C CA . ASP A 1 109 ? -11.442 7.820 5.277 1.00 97.00 109 ASP A CA 1
ATOM 794 C C . ASP A 1 109 ? -10.184 7.879 4.385 1.00 97.00 109 ASP A C 1
ATOM 796 O O . ASP A 1 109 ? -9.226 8.585 4.735 1.00 97.00 109 ASP A O 1
ATOM 800 N N . PRO A 1 110 ? -10.172 7.195 3.224 1.00 96.56 110 PRO A N 1
ATOM 801 C CA . PRO A 1 110 ? -9.032 7.191 2.312 1.00 96.56 110 PRO A CA 1
ATOM 802 C C . PRO A 1 110 ? -8.639 8.591 1.833 1.00 96.56 110 PRO A C 1
ATOM 804 O O . PRO A 1 110 ? -7.453 8.855 1.640 1.00 96.56 110 PRO A O 1
ATOM 807 N N . VAL A 1 111 ? -9.598 9.514 1.683 1.00 97.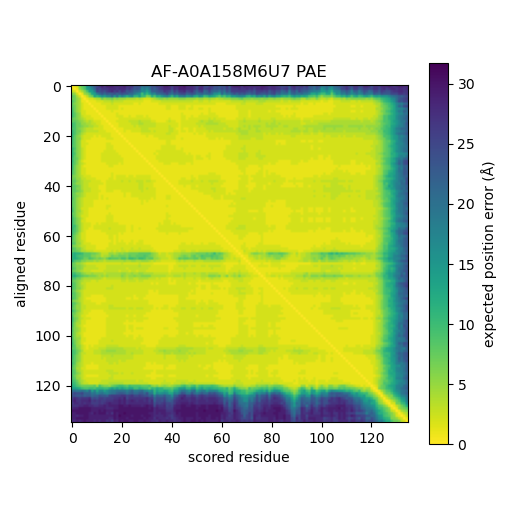56 111 VAL A N 1
ATOM 808 C CA . VAL A 1 111 ? -9.315 10.882 1.226 1.00 97.56 111 VAL A CA 1
ATOM 809 C C . VAL A 1 111 ? -8.541 11.649 2.296 1.00 97.56 111 VAL A C 1
ATOM 811 O O . VAL A 1 111 ? -7.477 12.205 2.005 1.00 97.56 111 VAL A O 1
ATOM 814 N N . ALA A 1 112 ? -9.017 11.639 3.544 1.00 98.19 112 ALA A N 1
ATOM 815 C CA . ALA A 1 112 ? -8.304 12.241 4.670 1.00 98.19 112 ALA A CA 1
ATOM 816 C C . ALA A 1 112 ? -6.915 11.611 4.885 1.00 98.19 112 ALA A C 1
ATOM 818 O O . ALA A 1 112 ? -5.936 12.317 5.146 1.00 98.19 112 ALA A O 1
ATOM 819 N N . LEU A 1 113 ? -6.797 10.289 4.733 1.00 98.56 113 LEU A N 1
ATOM 820 C CA . LEU A 1 113 ? -5.516 9.594 4.845 1.00 98.56 113 LEU A CA 1
ATOM 821 C C . LEU A 1 113 ? -4.563 9.975 3.703 1.00 98.56 113 LEU A C 1
ATOM 823 O O . LEU A 1 113 ? -3.397 10.268 3.970 1.00 98.56 113 LEU A O 1
ATOM 827 N N . GLN A 1 114 ? -5.031 10.078 2.455 1.00 98.44 114 GLN A N 1
ATOM 828 C CA . GLN A 1 114 ? -4.201 10.578 1.354 1.00 98.44 114 GLN A CA 1
ATOM 829 C C . GLN A 1 114 ? -3.739 12.016 1.607 1.00 98.44 114 GLN A C 1
ATOM 831 O O . GLN A 1 114 ? -2.586 12.344 1.335 1.00 98.44 114 GLN A O 1
ATOM 836 N N . GLN A 1 115 ? -4.600 12.881 2.150 1.00 98.06 115 GLN A N 1
ATOM 837 C CA . GLN A 1 115 ? -4.221 14.251 2.513 1.00 98.06 115 GLN A CA 1
ATOM 838 C C . GLN A 1 115 ? -3.116 14.276 3.576 1.00 98.06 115 GLN A C 1
ATOM 840 O O . GLN A 1 115 ? -2.186 15.079 3.475 1.00 98.06 115 GLN A O 1
ATOM 845 N N . LEU A 1 116 ? -3.163 13.361 4.550 1.00 97.50 116 LEU A N 1
ATOM 846 C CA . LEU A 1 116 ? -2.108 13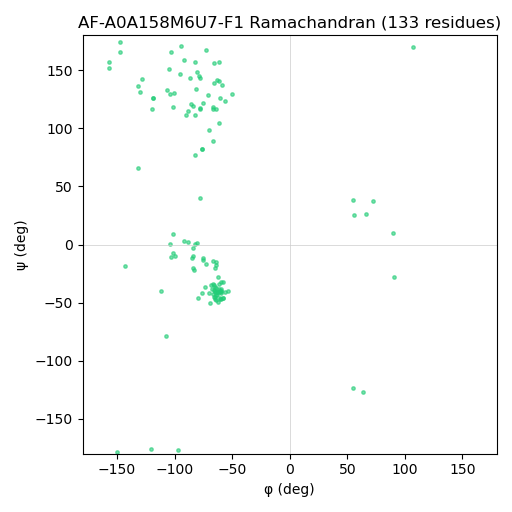.192 5.547 1.00 97.50 116 LEU A CA 1
ATOM 847 C C . LEU A 1 116 ? -0.765 12.837 4.887 1.00 97.50 116 LEU A C 1
ATOM 849 O O . LEU A 1 116 ? 0.259 13.452 5.196 1.00 97.50 116 LEU A O 1
ATOM 853 N N . PHE A 1 117 ? -0.771 11.896 3.938 1.00 97.69 117 PHE A N 1
ATOM 854 C CA . PHE A 1 117 ? 0.410 11.546 3.141 1.00 97.69 117 PHE A CA 1
ATOM 855 C C . PHE A 1 117 ? 0.879 12.696 2.246 1.00 97.69 117 PHE A C 1
ATOM 857 O O . PHE A 1 117 ? 2.078 12.929 2.126 1.00 97.69 117 PHE A O 1
ATOM 864 N N . ASN A 1 118 ? -0.033 13.481 1.679 1.00 96.56 118 ASN A N 1
ATOM 865 C CA . ASN A 1 118 ? 0.330 14.652 0.886 1.00 96.56 118 ASN A CA 1
ATOM 866 C C . ASN A 1 118 ? 1.010 15.731 1.739 1.00 96.56 118 ASN A C 1
ATOM 868 O O . ASN A 1 118 ? 1.912 16.403 1.252 1.00 96.56 118 ASN A O 1
ATOM 872 N N . HIS A 1 119 ? 0.604 15.889 3.000 1.00 95.06 119 HIS A N 1
ATOM 873 C CA . HIS A 1 119 ? 1.172 16.889 3.901 1.00 95.06 119 HIS A CA 1
ATOM 874 C C . HIS A 1 119 ? 2.517 16.454 4.506 1.00 95.06 119 HIS A C 1
ATOM 876 O O . HIS A 1 119 ? 3.468 17.233 4.526 1.00 95.06 119 HIS A O 1
ATOM 882 N N . TYR A 1 120 ? 2.612 15.216 5.001 1.00 94.88 120 TYR A N 1
ATOM 883 C CA . TYR A 1 120 ? 3.797 14.730 5.722 1.00 94.88 120 TYR A CA 1
ATOM 884 C C . TYR A 1 120 ? 4.746 13.876 4.874 1.00 94.88 120 TYR A C 1
ATOM 886 O O . TYR A 1 120 ? 5.845 13.562 5.333 1.00 94.88 120 TYR A O 1
ATOM 894 N N . GLY A 1 121 ? 4.336 13.480 3.668 1.00 88.12 121 GLY A N 1
ATOM 895 C CA . GLY A 1 121 ? 5.072 12.549 2.816 1.00 88.12 121 GLY A CA 1
ATOM 896 C C . GLY A 1 121 ? 5.878 13.169 1.682 1.00 88.12 121 GLY A C 1
ATOM 897 O O . GLY A 1 121 ? 6.393 12.432 0.851 1.00 88.12 121 GLY A O 1
ATOM 898 N N . GLN A 1 122 ? 6.020 14.492 1.639 1.00 83.38 122 GLN A N 1
ATOM 899 C CA . GLN A 1 122 ? 6.908 15.174 0.689 1.00 83.38 122 GLN A CA 1
ATOM 900 C C . GLN A 1 122 ? 8.268 15.452 1.343 1.00 83.38 122 GLN A C 1
ATOM 902 O O . GLN A 1 122 ? 8.324 15.749 2.546 1.00 83.38 122 GLN A O 1
ATOM 907 N N . ALA A 1 123 ? 9.368 15.417 0.582 1.00 67.94 123 ALA A N 1
ATOM 908 C CA . ALA A 1 123 ? 10.606 16.005 1.076 1.00 67.94 123 ALA A CA 1
ATOM 909 C C . ALA A 1 123 ? 10.415 17.506 1.275 1.00 67.94 123 ALA A C 1
ATOM 911 O O . ALA A 1 123 ? 9.748 18.216 0.522 1.00 67.94 123 ALA A O 1
ATOM 912 N N . ARG A 1 124 ? 11.014 18.006 2.353 1.00 61.50 124 ARG A N 1
ATOM 913 C CA . ARG A 1 124 ? 10.928 19.409 2.739 1.00 61.50 124 ARG A CA 1
ATOM 914 C C . ARG A 1 124 ? 11.839 20.237 1.833 1.00 61.50 124 ARG A C 1
ATOM 916 O O . ARG A 1 124 ? 12.920 20.625 2.256 1.00 61.50 124 ARG A O 1
ATOM 923 N N . GLU A 1 125 ? 11.384 20.592 0.635 1.00 52.56 125 GLU A N 1
ATOM 924 C CA . GLU A 1 125 ? 12.038 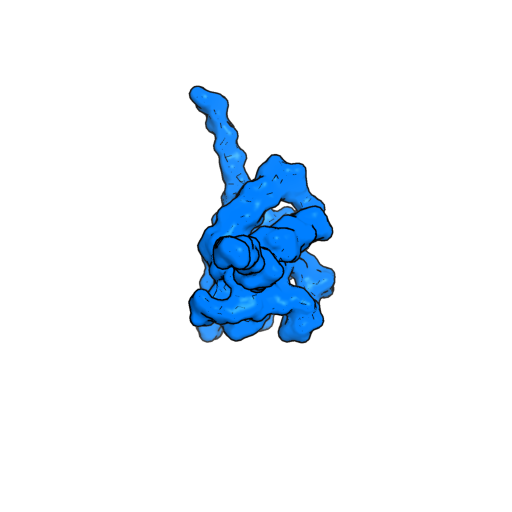21.651 -0.157 1.00 52.56 125 GLU A CA 1
ATOM 925 C C . GLU A 1 125 ? 11.904 23.037 0.514 1.00 52.56 125 GLU A C 1
ATOM 927 O O . GLU A 1 125 ? 12.633 23.975 0.208 1.00 52.56 125 GLU A O 1
ATOM 932 N N . HIS A 1 126 ? 11.017 23.178 1.506 1.00 46.53 126 HIS A N 1
ATOM 933 C CA . HIS A 1 126 ? 10.666 24.465 2.117 1.00 46.53 126 HIS A CA 1
ATOM 934 C C . HIS A 1 126 ? 11.542 24.909 3.305 1.00 46.53 126 HIS A C 1
ATOM 936 O O . HIS A 1 126 ? 11.283 25.969 3.871 1.00 46.53 126 HIS A O 1
ATOM 942 N N . ILE A 1 127 ? 12.579 24.159 3.704 1.00 49.66 127 ILE A N 1
ATOM 943 C CA . ILE A 1 127 ? 13.460 24.590 4.815 1.00 49.66 127 ILE A CA 1
ATOM 944 C C . ILE A 1 127 ? 14.568 25.550 4.338 1.00 49.66 127 ILE A C 1
ATOM 946 O O . ILE A 1 127 ? 15.058 26.347 5.131 1.00 49.66 127 ILE A O 1
ATOM 950 N N . TYR A 1 128 ? 14.903 25.575 3.042 1.00 43.88 128 TYR A N 1
ATOM 951 C CA . TYR A 1 128 ? 15.973 26.440 2.515 1.00 43.88 128 TYR A CA 1
ATOM 952 C C . TYR A 1 128 ? 15.490 27.725 1.818 1.00 43.88 128 TYR A C 1
ATOM 954 O O . TYR A 1 128 ? 16.301 28.602 1.540 1.00 43.88 128 TYR A O 1
ATOM 962 N N . ALA A 1 129 ? 14.182 27.906 1.596 1.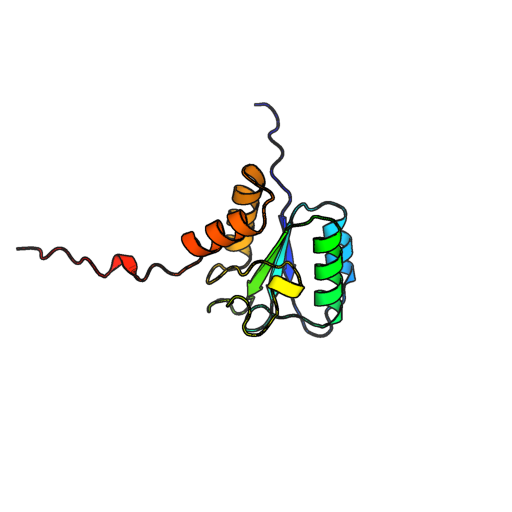00 46.03 129 ALA A N 1
ATOM 963 C CA . ALA A 1 129 ? 13.643 29.098 0.921 1.00 46.03 129 ALA A CA 1
ATOM 964 C C . ALA A 1 129 ? 13.468 30.335 1.832 1.00 46.03 129 ALA A C 1
ATOM 966 O O . ALA A 1 129 ? 13.029 31.388 1.374 1.00 46.03 129 ALA A O 1
ATOM 967 N N . LYS A 1 130 ? 13.821 30.241 3.121 1.00 43.41 130 LYS A N 1
ATOM 968 C CA . LYS A 1 130 ? 13.943 31.397 4.022 1.00 43.41 130 LYS A CA 1
ATOM 969 C C . LYS A 1 130 ? 15.266 31.341 4.780 1.00 43.41 130 LYS A C 1
ATOM 971 O O . LYS A 1 130 ? 15.291 31.196 5.999 1.00 43.41 130 LYS A O 1
ATOM 976 N N . ALA A 1 131 ? 16.372 31.480 4.054 1.00 46.25 131 ALA A N 1
ATOM 977 C CA . ALA A 1 131 ? 17.563 32.055 4.659 1.00 46.25 131 ALA A CA 1
ATOM 978 C C . ALA A 1 131 ? 17.200 33.484 5.098 1.00 46.25 131 ALA A C 1
ATOM 980 O O . ALA A 1 131 ? 17.018 34.379 4.276 1.00 46.25 131 ALA A O 1
ATOM 981 N N . VAL A 1 132 ? 17.007 33.668 6.403 1.00 48.19 132 VAL A N 1
ATOM 982 C CA . VAL A 1 132 ? 17.043 34.985 7.040 1.00 48.19 132 VAL A CA 1
ATOM 983 C C . VAL A 1 132 ? 18.414 35.581 6.701 1.00 48.19 132 VAL A C 1
ATOM 985 O O . VAL A 1 132 ? 19.412 34.913 6.990 1.00 48.19 132 VAL A O 1
ATOM 988 N N . PRO A 1 133 ? 18.518 36.773 6.086 1.00 40.81 133 PRO A N 1
ATOM 989 C CA . PRO A 1 133 ? 19.810 37.425 5.989 1.00 40.81 133 PRO A CA 1
ATOM 990 C C . PRO A 1 133 ? 20.254 37.746 7.416 1.00 40.81 133 PRO A C 1
ATOM 992 O O . PRO A 1 133 ? 19.574 38.467 8.148 1.00 40.81 133 PRO A O 1
ATOM 995 N N . LEU A 1 134 ? 21.361 37.139 7.832 1.00 44.44 134 LEU A N 1
ATOM 996 C CA . LEU A 1 134 ? 22.139 37.647 8.946 1.00 44.44 134 LEU A CA 1
ATOM 997 C C . LEU A 1 134 ? 22.897 38.869 8.425 1.00 44.44 134 LEU A C 1
ATOM 999 O O . LEU A 1 134 ? 23.706 38.738 7.506 1.00 44.44 134 LEU A O 1
ATOM 1003 N N . VAL A 1 135 ? 22.631 39.984 9.109 1.00 55.84 135 VAL A N 1
ATOM 1004 C CA . VAL A 1 135 ? 23.155 41.355 8.963 1.00 55.84 135 VAL A CA 1
ATOM 1005 C C . VAL A 1 135 ? 22.508 42.197 7.865 1.00 55.84 135 VAL A C 1
ATOM 1007 O O . VAL A 1 135 ? 22.623 41.853 6.671 1.00 55.84 135 VAL A O 1
#

Solvent-accessible surface area (backbone atoms only — not comparable to full-atom values): 7512 Å² total; per-residue (Å²): 129,84,86,78,81,71,66,43,56,47,75,48,75,52,56,88,90,42,60,28,65,68,52,54,57,47,52,76,73,37,53,24,40,22,32,19,9,48,75,63,27,42,70,43,71,50,30,49,56,26,48,38,51,30,33,75,71,70,27,50,37,31,27,8,29,62,70,82,70,69,58,16,59,71,61,69,92,49,61,25,80,84,51,62,44,33,41,22,26,47,27,43,35,74,54,37,38,54,53,50,31,61,38,56,76,76,47,87,51,65,67,65,46,39,51,50,27,65,71,71,13,55,77,76,74,73,73,69,81,65,73,73,80,84,128

Organism: NCBI:txid1331206

InterPro domains:
  IPR006034 Asparaginase/glutaminase-like [PIRSF001220] (6-121)
  IPR006034 Asparaginase/glutaminase-like [PS51732] (1-120)
  IPR027473 L-asparaginase, C-terminal [G3DSA:3.40.50.40] (8-120)
  IPR036152 Asparaginase/glutaminase-like superfamily [SSF53774] (4-119)
  IPR040919 Asparaginase/glutaminase, C-terminal [PF17763] (8-117)

Sequence (135 aa):
MPERSWPRVEIAYACVDMDGRLIDFMATYAQGIVLAGVGDGNATADAILALDRAVAAGLVVVRATRTGSGRVARNIEVDDDGHGTLAAGELSPQKARILLTLGLMQSQDPVALQQLFNHYGQAREHIYAKAVPLV

Foldseek 3Di:
DPPPDFAAEEEAEADPPDALPVLLVCLVRGQEYEYQAADLQDHDPRNLVNLLVSVVSLHAYEGDHPPLFAFNDACDPDPCVVSVHAGQTGDGSVRLRVQVRVVVVPDSDSVSSNVSSVVPRYPCPPPPPDPPDDD

Radius of gyration: 15.96 Å; Cα contacts (8 Å, |Δi|>4): 255; chains: 1; bounding box: 36×57×45 Å